Protein AF-A4IS99-F1 (afdb_monomer_lite)

Radius of gyration: 14.91 Å; chains: 1; bounding box: 39×29×36 Å

Sequence (91 aa):
MQIKNLSFDELPSGVREVADRALAERKVRNVFRVTELDFGDGRVYYEISAISDSFIFELSVSELGVEHVNRIGVDTVRDAIKAHPERFGLE

Organism: Geobacillus thermodenitrificans (strain NG80-2) (NCBI:txid420246)

Foldseek 3Di:
DDKDWDDLVPDDPLQNVQVVVVCVVVQWPDWDTWMWDDPVPPDIWIWIFTDDPFWTWTWITDSVHTDDIDIDTPVNVVVCCVVCVVVVVHD

Secondary structure (DSSP, 8-state):
-EEEEE-GGGS-HHHHHHHHHHHHHTT--EEEEEEEEE-SSS-EEEEEEEE-SSEEEEEEEETTEEEEEEEEEHHHHHHHHHH-GGGGT--

pLDDT: mean 95.83, std 4.16, range [67.88, 98.44]

Structure (mmCIF, N/CA/C/O backbone):
data_AF-A4IS99-F1
#
_entry.id   AF-A4IS99-F1
#
loop_
_atom_site.group_PDB
_atom_site.id
_atom_site.type_symbol
_atom_site.label_atom_id
_atom_site.label_alt_id
_atom_site.label_comp_id
_atom_site.label_asym_id
_atom_site.label_entity_id
_atom_site.label_seq_id
_atom_site.pdbx_PDB_ins_code
_atom_site.Cartn_x
_atom_site.Cartn_y
_atom_site.Cartn_z
_atom_site.occupancy
_atom_site.B_iso_or_equiv
_atom_site.auth_seq_id
_atom_site.auth_comp_id
_atom_site.auth_asym_id
_atom_site.auth_atom_id
_atom_site.pdbx_PDB_model_num
ATOM 1 N N . MET A 1 1 ? 1.664 18.385 11.068 1.00 83.19 1 MET A N 1
ATOM 2 C CA . MET A 1 1 ? 1.867 17.133 10.324 1.00 83.19 1 MET A CA 1
ATOM 3 C C . MET A 1 1 ? 3.090 16.416 10.860 1.00 83.19 1 MET A C 1
ATOM 5 O O . MET A 1 1 ? 4.185 16.969 10.794 1.00 83.19 1 MET A O 1
ATOM 9 N N . GLN A 1 2 ? 2.886 15.232 11.423 1.00 91.56 2 GLN A N 1
ATOM 10 C CA . GLN A 1 2 ? 3.944 14.296 11.784 1.00 91.56 2 GLN A CA 1
ATOM 11 C C . GLN A 1 2 ? 3.870 13.089 10.851 1.00 91.56 2 GLN A C 1
ATOM 13 O O . GLN A 1 2 ? 2.787 12.674 10.449 1.00 91.56 2 GLN A O 1
ATOM 18 N N . ILE A 1 3 ? 5.040 12.576 10.475 1.00 95.56 3 ILE A N 1
ATOM 19 C CA . ILE A 1 3 ? 5.183 11.432 9.579 1.00 95.56 3 ILE A CA 1
ATOM 20 C C . ILE A 1 3 ? 6.045 10.408 10.297 1.00 95.56 3 ILE A C 1
ATOM 22 O O . ILE A 1 3 ? 7.163 10.727 10.715 1.00 95.56 3 ILE A O 1
ATOM 26 N N . LYS A 1 4 ? 5.538 9.187 10.431 1.00 96.75 4 LYS A N 1
ATOM 27 C CA . LYS A 1 4 ? 6.246 8.097 11.101 1.00 96.75 4 LYS A CA 1
ATOM 28 C C . LYS A 1 4 ? 6.177 6.832 10.258 1.00 96.75 4 LYS A C 1
ATOM 30 O O . LYS A 1 4 ? 5.110 6.452 9.800 1.00 96.75 4 LYS A O 1
ATOM 35 N N . ASN A 1 5 ? 7.308 6.150 10.098 1.00 97.38 5 ASN A N 1
ATOM 36 C CA . ASN A 1 5 ? 7.317 4.794 9.553 1.00 97.38 5 ASN A CA 1
ATOM 37 C C . ASN A 1 5 ? 6.966 3.793 10.652 1.00 97.38 5 ASN A C 1
ATOM 39 O O . ASN A 1 5 ? 7.456 3.909 11.778 1.00 97.38 5 ASN A O 1
ATOM 43 N N . LEU A 1 6 ? 6.159 2.802 10.302 1.00 96.69 6 LEU A N 1
ATOM 44 C CA . LEU A 1 6 ? 5.780 1.709 11.187 1.00 96.69 6 LEU A CA 1
ATOM 45 C C . LEU A 1 6 ? 5.830 0.372 10.445 1.00 96.69 6 LEU A C 1
ATOM 47 O O . LEU A 1 6 ? 5.842 0.315 9.214 1.00 96.69 6 LEU A O 1
ATOM 51 N N . SER A 1 7 ? 5.867 -0.710 11.211 1.00 96.25 7 SER A N 1
ATOM 52 C CA . SER A 1 7 ? 5.552 -2.044 10.720 1.00 96.25 7 SER A CA 1
ATOM 53 C C . SER A 1 7 ? 4.065 -2.143 10.396 1.00 96.25 7 SER A C 1
ATOM 55 O O . SER A 1 7 ? 3.225 -1.532 11.051 1.00 96.25 7 SER A O 1
ATOM 57 N N . PHE A 1 8 ? 3.714 -2.984 9.428 1.00 96.75 8 PHE A N 1
ATOM 58 C CA . PHE A 1 8 ? 2.317 -3.274 9.111 1.00 96.75 8 PHE A CA 1
ATOM 59 C C . PHE A 1 8 ? 1.543 -3.846 10.315 1.00 96.75 8 PHE A C 1
ATOM 61 O O . PHE A 1 8 ? 0.338 -3.628 10.439 1.00 96.75 8 PHE A O 1
ATOM 68 N N . ASP A 1 9 ? 2.230 -4.529 11.235 1.00 96.44 9 ASP A N 1
ATOM 69 C CA . ASP A 1 9 ? 1.644 -5.100 12.458 1.00 96.44 9 ASP A CA 1
ATOM 70 C C . ASP A 1 9 ? 1.384 -4.072 13.567 1.00 96.44 9 ASP A C 1
ATOM 72 O O . ASP A 1 9 ? 0.700 -4.380 14.537 1.00 96.44 9 ASP A O 1
ATOM 76 N N . GLU A 1 10 ? 1.890 -2.846 13.421 1.00 97.50 10 GLU A N 1
ATOM 77 C CA . GLU A 1 10 ? 1.632 -1.741 14.352 1.00 97.50 10 GLU A CA 1
ATOM 78 C C . GLU A 1 10 ? 0.385 -0.926 13.970 1.00 97.50 10 GLU A C 1
ATOM 80 O O . GLU A 1 10 ? 0.062 0.052 14.643 1.00 97.50 10 GLU A O 1
ATOM 85 N N . LEU A 1 11 ? -0.322 -1.303 12.896 1.00 97.44 11 LEU A N 1
ATOM 86 C CA . LEU A 1 11 ? -1.559 -0.634 12.501 1.00 97.44 11 LEU A CA 1
ATOM 87 C C . LEU A 1 11 ? -2.657 -0.805 13.568 1.00 97.44 11 LEU A C 1
ATOM 89 O O . LEU A 1 11 ? -2.829 -1.908 14.096 1.00 97.44 11 LEU A O 1
ATOM 93 N N . PRO A 1 12 ? -3.469 0.239 13.831 1.00 97.12 12 PRO A N 1
ATOM 94 C CA . PRO A 1 12 ? -4.688 0.096 14.622 1.00 97.12 12 PRO A CA 1
ATOM 95 C C . PRO A 1 12 ? -5.601 -0.983 14.033 1.00 97.12 12 PRO A C 1
ATOM 97 O O . PRO A 1 12 ? -5.696 -1.109 12.813 1.00 97.12 12 PRO A O 1
ATOM 100 N N . SER A 1 13 ? -6.303 -1.745 14.877 1.00 96.69 13 SER A N 1
ATOM 101 C CA . SER A 1 13 ? -7.079 -2.916 14.436 1.00 96.69 13 SER A CA 1
ATOM 102 C C . SER A 1 13 ? -8.105 -2.591 13.344 1.00 96.69 13 SER A C 1
ATOM 104 O O . SER A 1 13 ? -8.171 -3.307 12.349 1.00 96.69 13 SER A O 1
ATOM 106 N N . GLY A 1 14 ? -8.847 -1.485 13.476 1.00 96.50 14 GLY A N 1
ATOM 107 C CA . GLY A 1 14 ? -9.824 -1.054 12.468 1.00 96.50 14 GLY A CA 1
ATOM 108 C C . GLY A 1 14 ? -9.179 -0.739 11.116 1.00 96.50 14 GLY A C 1
ATOM 109 O O . GLY A 1 14 ? -9.654 -1.178 10.070 1.00 96.50 14 GLY A O 1
ATOM 110 N N . VAL A 1 15 ? -8.038 -0.048 11.130 1.00 97.62 15 VAL A N 1
ATOM 111 C CA . VAL A 1 15 ? -7.254 0.238 9.918 1.00 97.62 15 VAL A CA 1
ATOM 112 C C . VAL A 1 15 ? -6.672 -1.047 9.332 1.00 97.62 15 VAL A C 1
ATOM 114 O O . VAL A 1 15 ? -6.684 -1.233 8.114 1.00 97.62 15 VAL A O 1
ATOM 117 N N . ARG A 1 16 ? -6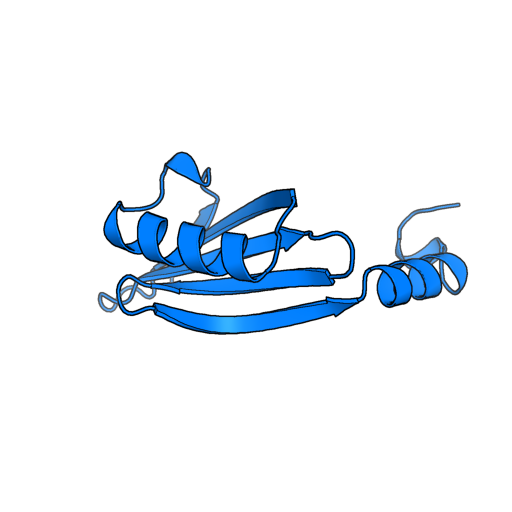.186 -1.954 10.187 1.00 98.06 16 ARG A N 1
ATOM 118 C CA . ARG A 1 16 ? -5.597 -3.232 9.782 1.00 98.06 16 ARG A CA 1
ATOM 119 C C . ARG A 1 16 ? -6.604 -4.094 9.028 1.00 98.06 16 ARG A C 1
ATOM 121 O O . ARG A 1 16 ? -6.262 -4.606 7.968 1.00 98.06 16 ARG A O 1
ATOM 128 N N . GLU A 1 17 ? -7.844 -4.189 9.500 1.00 98.06 17 GLU A N 1
ATOM 129 C CA . GLU A 1 17 ? -8.909 -4.930 8.810 1.00 98.06 17 GLU A CA 1
ATOM 130 C C . GLU A 1 17 ? -9.207 -4.363 7.413 1.00 98.06 17 GLU A C 1
ATOM 132 O O . GLU A 1 17 ? -9.335 -5.111 6.436 1.00 98.06 17 GLU A O 1
ATOM 137 N N . VAL A 1 18 ? -9.288 -3.033 7.296 1.00 98.19 18 VAL A N 1
ATOM 138 C CA . VAL A 1 18 ? -9.492 -2.357 6.006 1.00 98.19 18 VAL A CA 1
ATOM 139 C C . VAL A 1 18 ? -8.319 -2.628 5.066 1.00 98.19 18 VAL A C 1
ATOM 141 O O . VAL A 1 18 ? -8.534 -2.960 3.894 1.00 98.19 18 VAL A O 1
ATOM 144 N N . ALA A 1 19 ? -7.093 -2.512 5.576 1.00 97.94 19 ALA A N 1
ATOM 145 C CA . ALA A 1 19 ? -5.879 -2.770 4.821 1.00 97.94 19 ALA A CA 1
ATOM 146 C C . ALA A 1 19 ? -5.817 -4.226 4.344 1.00 97.94 19 ALA A C 1
ATOM 148 O O . ALA A 1 19 ? -5.660 -4.455 3.148 1.00 97.94 19 ALA A O 1
ATOM 149 N N . ASP A 1 20 ? -6.017 -5.207 5.225 1.00 98.31 20 ASP A N 1
ATOM 150 C CA . ASP A 1 20 ? -5.962 -6.632 4.882 1.00 98.31 20 ASP A CA 1
ATOM 151 C C . ASP A 1 20 ? -6.959 -6.986 3.768 1.00 98.31 20 ASP A C 1
ATOM 153 O O . ASP A 1 20 ? -6.588 -7.634 2.783 1.00 98.31 20 ASP A O 1
ATOM 157 N N . ARG A 1 21 ? -8.200 -6.483 3.846 1.00 98.25 21 ARG A N 1
ATOM 158 C CA . ARG A 1 21 ? -9.194 -6.658 2.773 1.00 98.25 21 ARG A CA 1
ATOM 159 C C . ARG A 1 21 ? -8.715 -6.045 1.455 1.00 98.25 21 ARG A C 1
ATOM 161 O O . ARG A 1 21 ? -8.757 -6.705 0.416 1.00 98.25 21 ARG A O 1
ATOM 168 N N . ALA A 1 22 ? -8.229 -4.805 1.490 1.00 97.75 22 ALA A N 1
ATOM 169 C CA . ALA A 1 22 ? -7.770 -4.103 0.296 1.00 97.75 22 ALA A CA 1
ATOM 170 C C . ALA A 1 22 ? -6.557 -4.784 -0.363 1.00 97.75 22 ALA A C 1
ATOM 172 O O . ALA A 1 22 ? -6.487 -4.874 -1.595 1.00 97.75 22 ALA A O 1
ATOM 173 N N . LEU A 1 23 ? -5.611 -5.274 0.442 1.00 97.81 23 LEU A N 1
ATOM 174 C CA . LEU A 1 23 ? -4.423 -5.994 -0.014 1.00 97.81 23 LEU A CA 1
ATOM 175 C C . LEU A 1 23 ? -4.797 -7.360 -0.611 1.00 97.81 23 LEU A C 1
ATOM 177 O O . LEU A 1 23 ? -4.278 -7.721 -1.672 1.00 97.81 23 LEU A O 1
ATOM 181 N N . ALA A 1 24 ? -5.743 -8.080 0.003 1.00 98.00 24 ALA A N 1
ATOM 182 C CA . ALA A 1 24 ? -6.243 -9.360 -0.497 1.00 98.00 24 ALA A CA 1
ATOM 183 C C . ALA A 1 24 ? -6.949 -9.223 -1.858 1.00 98.00 24 ALA A C 1
ATOM 185 O O . ALA A 1 24 ? -6.626 -9.958 -2.794 1.00 98.00 24 ALA A O 1
ATOM 186 N N . GLU A 1 25 ? -7.843 -8.239 -2.016 1.00 97.12 25 GLU A N 1
ATOM 187 C CA . GLU A 1 25 ? -8.512 -7.930 -3.295 1.00 97.12 25 GLU A CA 1
ATOM 188 C C . GLU A 1 25 ? -7.513 -7.673 -4.432 1.00 97.12 25 GLU A C 1
ATOM 190 O O . GLU A 1 25 ? -7.748 -8.030 -5.589 1.00 97.12 25 GLU A O 1
ATOM 195 N N . ARG A 1 26 ? -6.375 -7.059 -4.096 1.00 96.69 26 ARG A N 1
ATOM 196 C CA . ARG A 1 26 ? -5.310 -6.690 -5.038 1.00 96.69 26 ARG A CA 1
ATOM 197 C C . ARG A 1 26 ? -4.258 -7.782 -5.215 1.00 96.69 26 ARG A C 1
ATOM 199 O O . ARG A 1 26 ? -3.317 -7.578 -5.981 1.00 96.69 26 ARG A O 1
ATOM 206 N N . LYS A 1 27 ? -4.417 -8.932 -4.547 1.00 97.12 27 LYS A N 1
ATOM 207 C CA . LYS A 1 27 ? -3.470 -10.059 -4.576 1.00 97.12 27 LYS A CA 1
ATOM 208 C C . LYS A 1 27 ? -2.041 -9.602 -4.263 1.00 97.12 27 LYS A C 1
ATOM 210 O O . LYS A 1 27 ? -1.086 -9.977 -4.948 1.00 97.12 27 LYS A O 1
ATOM 215 N N . VAL A 1 28 ? -1.910 -8.728 -3.267 1.00 97.50 28 VAL A N 1
ATOM 216 C CA . VAL A 1 28 ? -0.607 -8.247 -2.810 1.00 97.50 28 VAL A CA 1
ATOM 217 C C . VAL A 1 28 ? 0.211 -9.424 -2.294 1.00 97.50 28 VAL A C 1
ATOM 219 O O . VAL A 1 28 ? -0.285 -10.275 -1.561 1.00 97.50 28 VAL A O 1
ATOM 222 N N . ARG A 1 29 ? 1.483 -9.457 -2.691 1.00 96.56 29 ARG A N 1
ATOM 223 C CA . ARG A 1 29 ? 2.465 -10.440 -2.232 1.00 96.56 29 ARG A CA 1
ATOM 224 C C . ARG A 1 29 ? 3.317 -9.917 -1.089 1.00 96.56 29 ARG A C 1
ATOM 226 O O . ARG A 1 29 ? 3.740 -10.703 -0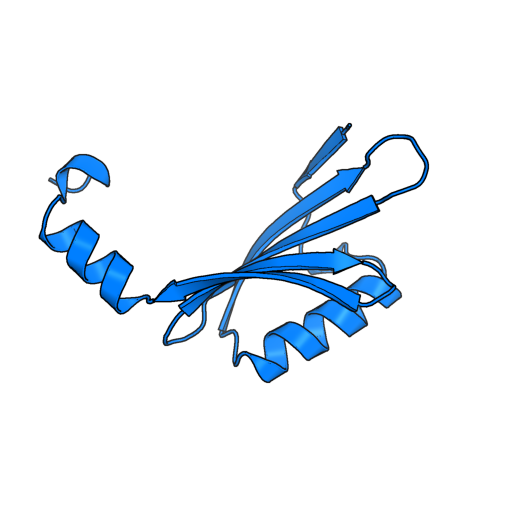.252 1.00 96.56 29 ARG A O 1
ATOM 233 N N . ASN A 1 30 ? 3.610 -8.618 -1.085 1.00 97.25 30 ASN A N 1
ATOM 234 C CA . ASN A 1 30 ? 4.457 -8.021 -0.063 1.00 97.25 30 ASN A CA 1
ATOM 235 C C . ASN A 1 30 ? 4.071 -6.564 0.218 1.00 97.25 30 ASN A C 1
ATOM 237 O O . ASN A 1 30 ? 3.783 -5.807 -0.711 1.00 97.25 30 ASN A O 1
ATOM 241 N N . VAL A 1 31 ? 4.121 -6.179 1.491 1.00 98.00 31 VAL A N 1
ATOM 242 C CA . VAL A 1 31 ? 4.051 -4.793 1.963 1.00 98.00 31 VAL A CA 1
ATOM 243 C C . VAL A 1 31 ? 5.463 -4.389 2.355 1.00 98.00 31 VAL A C 1
ATOM 245 O O . VAL A 1 31 ? 6.093 -5.058 3.166 1.00 98.00 31 VAL A O 1
ATOM 248 N N . PHE A 1 32 ? 5.978 -3.312 1.770 1.00 96.44 32 PHE A N 1
ATOM 249 C CA . PHE A 1 32 ? 7.375 -2.912 1.972 1.00 96.44 32 PHE A CA 1
ATOM 250 C C . PHE A 1 32 ? 7.531 -1.549 2.649 1.00 96.44 32 PHE A C 1
ATOM 252 O O . PHE A 1 32 ? 8.636 -1.201 3.059 1.00 96.44 32 PHE A O 1
ATOM 259 N N . ARG A 1 33 ? 6.448 -0.777 2.789 1.00 97.88 33 ARG A N 1
ATOM 260 C CA . ARG A 1 33 ? 6.445 0.464 3.568 1.00 97.88 33 ARG A CA 1
ATOM 261 C C . ARG A 1 33 ? 5.060 0.730 4.134 1.00 97.88 33 ARG A C 1
ATOM 263 O O . ARG A 1 33 ? 4.070 0.584 3.419 1.00 97.88 33 ARG A O 1
ATOM 270 N N . VAL A 1 34 ? 5.022 1.166 5.387 1.00 98.38 34 VAL A N 1
ATOM 271 C CA . VAL A 1 34 ? 3.832 1.732 6.018 1.00 98.38 34 VAL A CA 1
ATOM 272 C C . VAL A 1 34 ? 4.229 3.029 6.704 1.00 98.38 34 VAL A C 1
ATOM 274 O O . VAL A 1 34 ? 5.231 3.080 7.423 1.00 98.38 34 VAL A O 1
ATOM 277 N N . THR A 1 35 ? 3.449 4.072 6.463 1.00 98.00 35 THR A N 1
ATOM 278 C CA . THR A 1 35 ? 3.694 5.406 6.995 1.00 98.00 35 THR A CA 1
ATOM 279 C C . THR A 1 35 ? 2.410 5.955 7.603 1.00 98.00 35 THR A C 1
ATOM 281 O O . THR A 1 35 ? 1.380 6.002 6.942 1.00 98.00 35 THR A O 1
ATOM 284 N N . GLU A 1 36 ? 2.470 6.369 8.862 1.00 97.81 36 GLU A N 1
ATOM 285 C CA . GLU A 1 36 ? 1.410 7.106 9.542 1.00 97.81 36 GLU A CA 1
ATOM 286 C C . GLU A 1 36 ? 1.587 8.597 9.267 1.00 97.81 36 GLU A C 1
ATOM 288 O O . GLU A 1 36 ? 2.684 9.149 9.420 1.00 97.81 36 GLU A O 1
ATOM 293 N N . LEU A 1 37 ? 0.494 9.230 8.858 1.00 96.69 37 LEU A N 1
ATOM 294 C CA . LEU A 1 37 ? 0.371 10.650 8.579 1.00 96.69 37 LEU A CA 1
ATOM 295 C C . LEU A 1 37 ? -0.619 11.254 9.576 1.00 96.69 37 LEU A C 1
ATOM 297 O O . LEU A 1 37 ? -1.831 11.190 9.367 1.00 96.69 37 LEU A O 1
ATOM 301 N N . ASP A 1 38 ? -0.107 11.854 10.647 1.00 95.06 38 ASP A N 1
ATOM 302 C CA . ASP A 1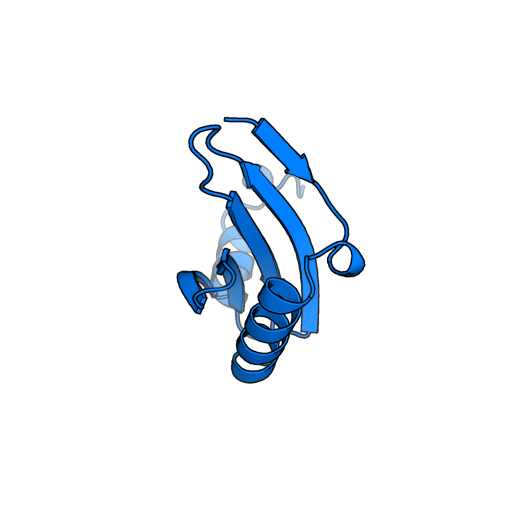 38 ? -0.917 12.610 11.606 1.00 95.06 38 ASP A CA 1
ATOM 303 C C . ASP A 1 38 ? -0.920 14.090 11.211 1.00 95.06 38 ASP A C 1
ATOM 305 O O . ASP A 1 38 ? 0.115 14.772 11.217 1.00 95.06 38 ASP A O 1
ATOM 309 N N . PHE A 1 39 ? -2.090 14.614 10.855 1.00 92.81 39 PHE A N 1
ATOM 310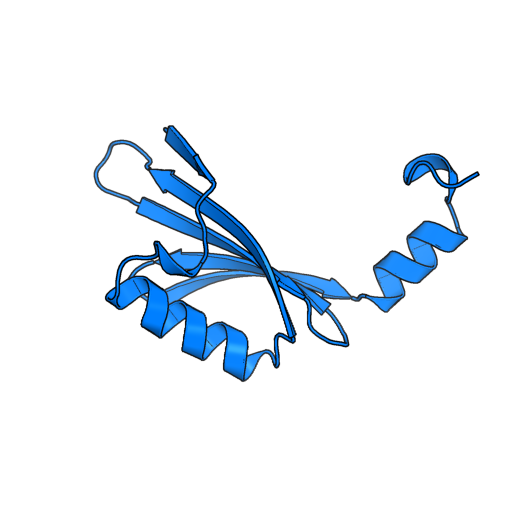 C CA . PHE A 1 39 ? -2.240 15.994 10.403 1.00 92.81 39 PHE A CA 1
ATOM 311 C C . PHE A 1 39 ? -2.251 17.006 11.560 1.00 92.81 39 PHE A C 1
ATOM 313 O O . PHE A 1 39 ? -1.978 18.188 11.327 1.00 92.81 39 PHE A O 1
ATOM 320 N N . GLY A 1 40 ? -2.440 16.558 12.804 1.00 91.50 40 GLY A N 1
ATOM 321 C CA . GLY A 1 40 ? -2.501 17.392 14.007 1.00 91.50 40 GLY A CA 1
ATOM 322 C C . GLY A 1 40 ? -3.871 18.025 14.268 1.00 91.50 40 GLY A C 1
ATOM 323 O O . GLY A 1 40 ? -4.011 18.818 15.194 1.00 91.50 40 GLY A O 1
ATOM 324 N N . ASP A 1 41 ? -4.879 17.685 13.463 1.00 92.75 41 ASP A N 1
ATOM 325 C CA . ASP A 1 41 ? -6.275 18.120 13.602 1.00 92.75 41 ASP A CA 1
ATOM 326 C C . ASP A 1 41 ? -7.225 16.953 13.930 1.00 92.75 41 ASP A C 1
ATOM 328 O O . ASP A 1 41 ? -8.440 17.058 13.767 1.00 92.75 41 ASP A O 1
ATOM 332 N N . GLY A 1 42 ? -6.659 15.835 14.397 1.00 87.94 42 GLY A N 1
ATOM 333 C CA . GLY A 1 42 ? -7.373 14.594 14.694 1.00 87.94 42 GLY A CA 1
ATOM 334 C C . GLY A 1 42 ? -7.499 13.645 13.502 1.00 87.94 42 GLY A C 1
ATOM 335 O O . GLY A 1 42 ? -7.927 12.508 13.692 1.00 87.94 42 GLY A O 1
ATOM 336 N N . ARG A 1 43 ? -7.113 14.061 12.287 1.00 91.12 43 ARG A N 1
ATOM 337 C CA . ARG A 1 43 ? -7.050 13.161 11.130 1.00 91.12 43 ARG A CA 1
ATOM 338 C C . ARG A 1 43 ? -5.720 12.420 11.096 1.00 91.12 43 ARG A C 1
ATOM 340 O O . ARG A 1 43 ? -4.656 13.042 11.070 1.00 91.12 43 ARG A O 1
ATOM 347 N N . VAL A 1 44 ? -5.813 11.097 11.018 1.00 95.00 44 VAL A N 1
ATOM 348 C CA . VAL A 1 44 ? -4.676 10.193 10.856 1.00 95.00 44 VAL A CA 1
ATOM 349 C C . VAL A 1 44 ? -4.942 9.281 9.665 1.00 95.00 44 VAL A C 1
ATOM 351 O O . VAL A 1 44 ? -6.007 8.670 9.572 1.00 95.00 44 VAL A O 1
ATOM 354 N N . TYR A 1 45 ? -3.969 9.196 8.761 1.00 96.00 45 TYR A N 1
ATOM 355 C CA . TYR A 1 45 ? -4.001 8.304 7.604 1.00 96.00 45 TYR A CA 1
ATOM 356 C C . TYR A 1 45 ? -2.786 7.397 7.585 1.00 96.00 45 TYR A C 1
ATOM 358 O O . TYR A 1 45 ? -1.722 7.752 8.086 1.00 96.00 45 TYR A O 1
ATOM 366 N N . TYR A 1 46 ? -2.937 6.245 6.947 1.00 98.06 46 TYR A N 1
ATOM 367 C CA . TYR A 1 46 ? -1.873 5.273 6.781 1.00 98.06 46 TYR A CA 1
ATOM 368 C C . TYR A 1 46 ? -1.606 5.066 5.298 1.00 98.06 46 TYR A C 1
ATOM 370 O O . TYR A 1 46 ? -2.463 4.578 4.563 1.00 98.06 46 TYR A O 1
ATOM 378 N N . GLU A 1 47 ? -0.413 5.443 4.856 1.00 98.19 47 GLU A N 1
ATOM 379 C CA . GLU A 1 47 ? 0.070 5.138 3.518 1.00 98.19 47 GLU A CA 1
ATOM 380 C C . GLU A 1 47 ? 0.759 3.777 3.513 1.00 98.19 47 GLU A C 1
ATOM 382 O O . GLU A 1 47 ? 1.736 3.554 4.226 1.00 98.19 47 GLU A O 1
ATOM 387 N N . ILE A 1 48 ? 0.252 2.859 2.696 1.00 98.44 48 ILE A N 1
ATOM 388 C CA . ILE A 1 48 ? 0.763 1.497 2.559 1.00 98.44 48 ILE A CA 1
ATOM 389 C C . ILE A 1 48 ? 1.309 1.334 1.148 1.00 98.44 48 ILE A C 1
ATOM 391 O O . ILE A 1 48 ? 0.557 1.364 0.171 1.00 98.44 48 ILE A O 1
ATOM 395 N N . SER A 1 49 ? 2.618 1.121 1.034 1.00 98.31 49 SER A N 1
ATOM 396 C CA . SER A 1 49 ? 3.259 0.761 -0.228 1.00 98.31 49 SER A CA 1
ATOM 397 C C . SER A 1 49 ? 3.461 -0.751 -0.307 1.00 98.31 49 SER A C 1
ATOM 399 O O . SER A 1 49 ? 4.063 -1.374 0.574 1.00 98.31 49 SER A O 1
ATOM 401 N N . ALA A 1 50 ? 2.930 -1.345 -1.369 1.00 98.12 50 ALA A N 1
ATOM 402 C CA . ALA A 1 50 ? 2.820 -2.788 -1.520 1.00 98.12 50 ALA A CA 1
ATOM 403 C C . ALA A 1 50 ? 3.031 -3.225 -2.971 1.00 98.12 50 ALA A C 1
ATOM 405 O O . ALA A 1 50 ? 2.942 -2.423 -3.894 1.00 98.12 50 ALA A O 1
ATOM 406 N N . ILE A 1 51 ? 3.317 -4.503 -3.196 1.00 98.12 51 ILE A N 1
ATOM 407 C CA . ILE A 1 51 ? 3.555 -5.057 -4.532 1.00 98.12 51 ILE A CA 1
ATOM 408 C C . ILE A 1 51 ? 2.781 -6.360 -4.734 1.00 98.12 51 ILE A C 1
ATOM 410 O O . ILE A 1 51 ? 2.712 -7.219 -3.855 1.00 98.12 51 ILE A O 1
ATOM 414 N N . SER A 1 52 ? 2.194 -6.495 -5.917 1.00 97.94 52 SER A N 1
ATOM 415 C CA . SER A 1 52 ? 1.632 -7.726 -6.482 1.00 97.94 52 SER A CA 1
ATOM 416 C C . SER A 1 52 ? 2.475 -8.165 -7.683 1.00 97.94 52 SER A C 1
ATOM 418 O O . SER A 1 52 ? 3.437 -7.495 -8.049 1.00 97.94 52 SER A O 1
ATOM 420 N N . ASP A 1 53 ? 2.085 -9.244 -8.358 1.00 96.62 53 ASP A N 1
ATOM 421 C CA . ASP A 1 53 ? 2.756 -9.673 -9.595 1.00 96.62 53 ASP A CA 1
ATOM 422 C C . ASP A 1 53 ? 2.762 -8.627 -10.704 1.00 96.62 53 ASP A C 1
ATOM 424 O O . ASP A 1 53 ? 3.695 -8.564 -11.500 1.00 96.62 53 ASP A O 1
ATOM 428 N N . SER A 1 54 ? 1.702 -7.824 -10.774 1.00 97.38 54 SER A N 1
ATOM 429 C CA . SER A 1 54 ? 1.470 -6.933 -11.910 1.00 97.38 54 SER A CA 1
ATOM 430 C C . SER A 1 54 ? 1.632 -5.463 -11.557 1.00 97.38 54 SER A C 1
ATOM 432 O O . SER A 1 54 ? 1.874 -4.656 -12.451 1.00 97.38 54 SER A O 1
AT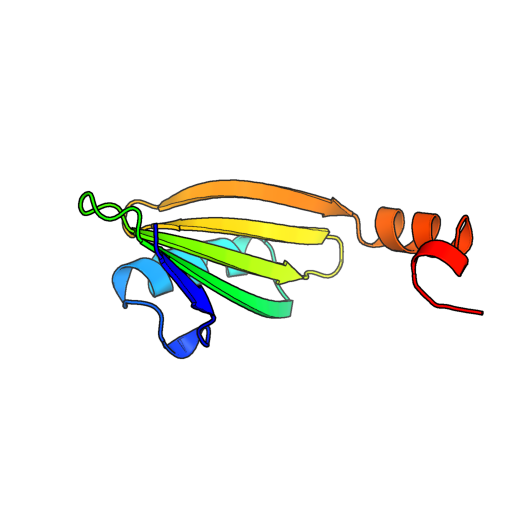OM 434 N N . PHE A 1 55 ? 1.504 -5.095 -10.281 1.00 98.25 55 PHE A N 1
ATOM 435 C CA . PHE A 1 55 ? 1.470 -3.697 -9.855 1.00 98.25 55 PHE A CA 1
ATOM 436 C C . PHE A 1 55 ? 2.219 -3.457 -8.551 1.00 98.25 55 PHE A C 1
ATOM 438 O O . PHE A 1 55 ? 2.101 -4.246 -7.611 1.00 98.25 55 PHE A O 1
ATOM 445 N N . ILE A 1 56 ? 2.892 -2.311 -8.488 1.00 98.06 56 ILE A N 1
ATOM 446 C CA . ILE A 1 56 ? 3.275 -1.642 -7.246 1.00 98.06 56 ILE A CA 1
ATOM 447 C C . ILE A 1 56 ? 2.143 -0.676 -6.891 1.00 98.06 56 ILE A C 1
ATOM 449 O O . ILE A 1 56 ? 1.667 0.061 -7.755 1.00 98.06 56 ILE A O 1
ATOM 453 N N . PHE A 1 57 ? 1.707 -0.704 -5.640 1.00 98.19 57 PHE A N 1
ATOM 454 C CA . PHE A 1 57 ? 0.609 0.078 -5.092 1.00 98.19 57 PHE A CA 1
ATOM 455 C C . PHE A 1 57 ? 1.105 1.048 -4.028 1.00 98.19 57 PHE A C 1
ATOM 457 O O . PHE A 1 57 ? 2.018 0.730 -3.267 1.00 98.19 57 PHE A O 1
ATOM 464 N N . GLU A 1 58 ? 0.417 2.176 -3.930 1.00 98.19 58 GLU A N 1
ATOM 465 C CA . GLU A 1 58 ? 0.423 3.061 -2.772 1.00 98.19 58 GLU A CA 1
ATOM 466 C C . GLU A 1 58 ? -1.037 3.333 -2.396 1.00 98.19 58 GLU A C 1
ATOM 468 O O . GLU A 1 58 ? -1.828 3.800 -3.220 1.00 98.19 58 GLU A O 1
ATOM 473 N N . LEU A 1 59 ? -1.416 2.929 -1.186 1.00 98.06 59 LEU A N 1
ATOM 474 C CA . LEU A 1 59 ? -2.780 2.999 -0.672 1.00 98.06 59 LEU A CA 1
ATOM 475 C C . LEU A 1 59 ? -2.823 3.993 0.481 1.00 98.06 59 LEU A C 1
ATOM 477 O O . LEU A 1 59 ? -2.033 3.842 1.405 1.00 98.06 59 LEU A O 1
ATOM 481 N N . SER A 1 60 ? -3.768 4.927 0.478 1.00 97.75 60 SER A N 1
ATOM 482 C CA . SER A 1 60 ? -4.079 5.743 1.658 1.00 97.75 60 SER A CA 1
ATOM 483 C C . SER A 1 60 ? -5.294 5.143 2.357 1.00 97.75 60 SER A C 1
ATOM 485 O O . SER A 1 60 ? -6.363 5.019 1.753 1.00 97.75 60 SER A O 1
ATOM 487 N N . VAL A 1 61 ? -5.118 4.731 3.610 1.00 97.81 61 VAL A N 1
ATOM 488 C CA . VAL A 1 61 ? -6.101 3.961 4.378 1.00 97.81 61 VAL A CA 1
ATOM 489 C C . VAL A 1 61 ? -6.403 4.653 5.704 1.00 97.81 61 VAL A C 1
ATOM 491 O O . VAL A 1 61 ? -5.504 5.156 6.376 1.00 97.81 61 VAL A O 1
ATOM 494 N N . SER A 1 62 ? -7.675 4.650 6.088 1.00 96.12 62 SER A N 1
ATOM 495 C CA . SER A 1 62 ? -8.171 5.026 7.413 1.00 96.12 62 SER A CA 1
ATOM 496 C C . SER A 1 62 ? -9.154 3.962 7.915 1.00 96.12 62 SER A C 1
ATOM 498 O O . SER A 1 62 ? -9.464 3.000 7.208 1.00 96.12 62 SER A O 1
ATOM 500 N N . GLU A 1 63 ? -9.686 4.126 9.127 1.00 94.69 63 GLU A N 1
ATOM 501 C CA . GLU A 1 63 ? -10.741 3.237 9.640 1.00 94.69 63 GLU A CA 1
ATOM 502 C C . GLU A 1 63 ? -12.030 3.298 8.803 1.00 94.69 63 GLU A C 1
ATOM 504 O O . GLU A 1 63 ? -12.825 2.361 8.813 1.00 94.69 63 GLU A O 1
ATOM 509 N N . LEU A 1 64 ? -12.235 4.382 8.047 1.00 95.12 64 LEU A N 1
ATOM 510 C CA . LEU A 1 64 ? -13.409 4.561 7.191 1.00 95.12 64 LEU A CA 1
ATOM 511 C C . LEU A 1 64 ? -13.294 3.795 5.867 1.00 95.12 64 LEU A C 1
ATOM 513 O O . LEU A 1 64 ? -14.309 3.531 5.220 1.00 95.12 64 LEU A O 1
ATOM 517 N N . GLY A 1 65 ? -12.078 3.436 5.449 1.00 96.69 65 GLY A N 1
ATOM 518 C CA . GLY A 1 65 ? -11.851 2.751 4.187 1.00 96.69 65 GLY A CA 1
ATOM 519 C C . GLY A 1 65 ? -10.530 3.104 3.512 1.00 96.69 65 GLY A C 1
ATOM 520 O O . GLY A 1 65 ? -9.620 3.687 4.096 1.00 96.69 65 GLY A O 1
ATOM 521 N N . VAL A 1 66 ? -10.443 2.722 2.239 1.00 97.38 66 VAL A N 1
ATOM 522 C CA . VAL A 1 66 ? -9.355 3.130 1.347 1.00 97.38 66 VAL A CA 1
ATOM 523 C C . VAL A 1 66 ? -9.787 4.399 0.627 1.00 97.38 66 VAL A C 1
ATOM 525 O O . VAL A 1 66 ? -10.780 4.381 -0.097 1.00 97.38 66 VAL A O 1
ATOM 528 N N . GLU A 1 67 ? -9.037 5.478 0.803 1.00 95.56 67 GLU A N 1
ATOM 529 C CA . GLU A 1 67 ? -9.368 6.783 0.220 1.00 95.56 67 GLU A CA 1
ATOM 530 C C . GLU A 1 67 ? -8.699 6.987 -1.133 1.00 95.56 67 GLU A C 1
ATOM 532 O O . GLU A 1 67 ? -9.321 7.456 -2.086 1.00 95.56 67 GLU A O 1
ATOM 537 N N . HIS A 1 68 ? -7.437 6.574 -1.236 1.00 96.06 68 HIS A N 1
ATOM 538 C CA . HIS A 1 68 ? -6.646 6.729 -2.447 1.00 96.06 68 HIS A CA 1
ATOM 539 C C . HIS A 1 68 ? -5.905 5.444 -2.790 1.00 96.06 68 HIS A C 1
ATOM 541 O O . HIS A 1 68 ? -5.440 4.705 -1.923 1.00 96.06 68 HIS A O 1
ATOM 547 N N . VAL A 1 69 ? -5.816 5.181 -4.093 1.00 97.38 69 VAL A N 1
ATOM 548 C CA . VAL A 1 69 ? -5.108 4.035 -4.660 1.00 97.38 69 VAL A CA 1
ATOM 549 C C . VAL A 1 69 ? -4.311 4.525 -5.856 1.00 97.38 69 VAL A C 1
ATOM 551 O O . VAL A 1 69 ? -4.862 4.717 -6.940 1.00 97.38 69 VAL A O 1
ATOM 554 N N . ASN A 1 70 ? -3.007 4.671 -5.671 1.00 97.50 70 ASN A N 1
ATOM 555 C CA . ASN A 1 70 ? -2.067 4.843 -6.766 1.00 97.50 70 ASN A CA 1
ATOM 556 C C . ASN A 1 70 ? -1.480 3.483 -7.137 1.00 97.50 70 ASN A C 1
ATOM 558 O O . ASN A 1 70 ? -1.257 2.621 -6.281 1.00 97.50 70 ASN A O 1
ATOM 562 N N . ARG A 1 71 ? -1.239 3.265 -8.431 1.00 97.25 71 ARG A N 1
ATOM 563 C CA . ARG A 1 71 ? -0.578 2.048 -8.905 1.00 97.25 71 ARG A CA 1
ATOM 564 C C . ARG A 1 71 ? 0.259 2.295 -10.144 1.00 97.25 71 ARG A C 1
ATOM 566 O O . ARG A 1 71 ? -0.125 3.077 -11.011 1.00 97.25 71 ARG A O 1
ATOM 573 N N . ILE A 1 72 ? 1.343 1.543 -10.260 1.00 97.69 72 ILE A N 1
ATOM 574 C CA . ILE A 1 72 ? 2.182 1.484 -11.455 1.00 97.69 72 ILE A CA 1
ATOM 575 C C . ILE A 1 72 ? 2.435 0.026 -11.835 1.00 97.69 72 ILE A C 1
ATOM 577 O O . ILE A 1 72 ? 2.622 -0.827 -10.967 1.00 97.69 72 ILE A O 1
ATOM 581 N N . GLY A 1 73 ? 2.388 -0.272 -13.134 1.00 98.12 73 GLY A N 1
ATOM 582 C CA . GLY A 1 73 ? 2.647 -1.615 -13.645 1.00 98.12 73 GLY A CA 1
ATOM 583 C C . GLY A 1 73 ? 4.098 -2.028 -13.405 1.00 98.12 73 GLY A C 1
ATOM 584 O O . GLY A 1 73 ? 5.014 -1.259 -13.692 1.00 98.12 73 GLY A O 1
ATOM 585 N N . VAL A 1 74 ? 4.322 -3.248 -12.919 1.00 96.69 74 VAL A N 1
ATOM 586 C CA . VAL A 1 74 ? 5.678 -3.788 -12.709 1.00 96.69 74 VAL A CA 1
ATOM 587 C C . VAL A 1 74 ? 6.447 -3.847 -14.029 1.00 96.69 74 VAL A C 1
ATOM 589 O O . VAL A 1 74 ? 7.625 -3.497 -14.064 1.00 96.69 74 VAL A O 1
ATOM 592 N N . ASP A 1 75 ? 5.784 -4.211 -15.128 1.00 97.25 75 ASP A N 1
ATOM 593 C CA . ASP A 1 75 ? 6.410 -4.206 -16.453 1.00 97.25 75 ASP A CA 1
ATOM 594 C C . ASP A 1 75 ? 6.770 -2.787 -16.910 1.00 97.25 75 ASP A C 1
ATOM 596 O O . ASP A 1 75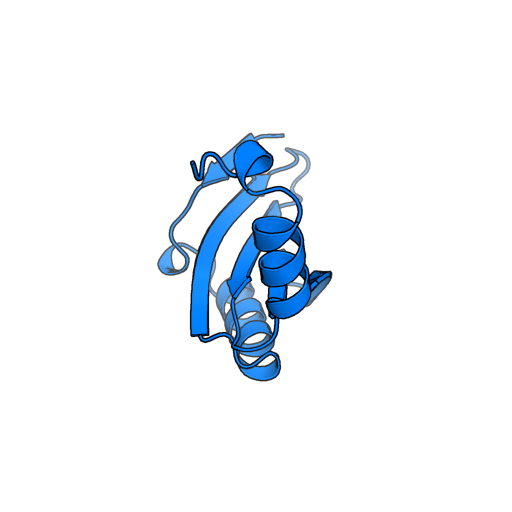 ? 7.852 -2.582 -17.444 1.00 97.25 75 ASP A O 1
ATOM 600 N N . THR A 1 76 ? 5.945 -1.781 -16.598 1.00 97.12 76 THR A N 1
ATOM 601 C CA . THR A 1 76 ? 6.277 -0.371 -16.864 1.00 97.12 76 THR A CA 1
ATOM 602 C C . THR A 1 76 ? 7.541 0.059 -16.122 1.00 97.12 76 THR A C 1
ATOM 604 O O . THR A 1 76 ? 8.402 0.720 -16.699 1.00 97.12 76 THR A O 1
ATOM 607 N N . VAL A 1 77 ? 7.685 -0.341 -14.855 1.00 94.88 77 VAL A N 1
ATOM 608 C CA . VAL A 1 77 ? 8.906 -0.080 -14.078 1.00 94.88 77 VAL A CA 1
ATOM 609 C C . VAL A 1 77 ? 10.098 -0.821 -14.683 1.00 94.88 77 VAL A C 1
ATOM 611 O O . VAL A 1 77 ? 11.162 -0.232 -14.855 1.00 94.88 77 VAL A O 1
ATOM 614 N N . ARG A 1 78 ? 9.924 -2.092 -15.061 1.00 95.38 78 ARG A N 1
ATOM 615 C CA . ARG A 1 78 ? 10.972 -2.894 -15.705 1.00 95.38 78 ARG A CA 1
ATOM 616 C C . ARG A 1 78 ? 11.448 -2.256 -17.010 1.00 95.38 78 ARG A C 1
ATOM 618 O O . ARG A 1 78 ? 12.650 -2.211 -17.256 1.00 95.38 78 ARG A O 1
ATOM 625 N N . ASP A 1 79 ? 10.529 -1.777 -17.836 1.00 97.38 79 ASP A N 1
ATOM 626 C CA . ASP A 1 79 ? 10.857 -1.144 -19.109 1.00 97.38 79 ASP A CA 1
ATOM 627 C C . ASP A 1 79 ? 11.562 0.200 -18.897 1.00 97.38 79 ASP A C 1
ATOM 629 O O . ASP A 1 79 ? 12.547 0.481 -19.578 1.00 97.38 79 ASP A O 1
ATOM 633 N N . ALA A 1 80 ? 11.149 0.981 -17.893 1.00 96.38 80 ALA A N 1
ATOM 634 C CA . ALA A 1 80 ? 11.846 2.207 -17.509 1.00 96.38 80 ALA A CA 1
ATOM 635 C C . ALA A 1 80 ? 13.283 1.938 -17.025 1.00 96.38 80 ALA A C 1
ATOM 637 O O . ALA A 1 80 ? 14.195 2.659 -17.423 1.00 96.38 80 ALA A O 1
ATOM 638 N N . ILE A 1 81 ? 13.498 0.884 -16.227 1.00 96.38 81 ILE A N 1
ATOM 639 C CA . ILE A 1 81 ? 14.838 0.465 -15.783 1.00 96.38 81 ILE A CA 1
ATOM 640 C C . ILE A 1 81 ? 15.711 0.070 -16.977 1.00 96.38 81 ILE A C 1
ATOM 642 O O . ILE A 1 81 ? 16.867 0.466 -17.044 1.00 96.38 81 ILE A O 1
ATOM 646 N N . LYS A 1 82 ? 15.175 -0.687 -17.941 1.00 95.88 82 LYS A N 1
ATOM 647 C CA . LYS A 1 82 ? 15.930 -1.075 -19.144 1.00 95.88 82 LYS A CA 1
ATOM 648 C C . LYS A 1 82 ? 16.280 0.119 -20.030 1.00 95.88 82 LYS A C 1
ATOM 650 O O . LYS A 1 82 ? 17.348 0.129 -20.629 1.00 95.88 82 LYS A O 1
ATOM 655 N N . ALA A 1 83 ? 15.362 1.074 -20.160 1.00 96.94 83 ALA A N 1
ATOM 656 C CA . ALA A 1 83 ? 15.548 2.245 -21.009 1.00 96.94 83 ALA A CA 1
ATOM 657 C C . ALA A 1 83 ? 16.499 3.281 -20.389 1.00 96.94 83 ALA A C 1
ATOM 659 O O . ALA A 1 83 ? 17.193 3.977 -21.126 1.00 96.94 83 ALA A O 1
ATOM 660 N N . HIS A 1 84 ? 16.512 3.384 -19.057 1.00 96.06 84 HIS A N 1
ATOM 661 C CA . HIS A 1 84 ? 17.252 4.401 -18.306 1.00 96.06 84 HIS A CA 1
ATOM 662 C C . HIS A 1 84 ? 17.911 3.821 -17.039 1.00 96.06 84 HIS A C 1
ATOM 664 O O . HIS A 1 84 ? 17.583 4.264 -15.931 1.00 96.06 84 HIS A O 1
ATOM 670 N N . PRO A 1 85 ? 18.796 2.814 -17.155 1.00 94.38 85 PRO A N 1
ATOM 671 C CA . PRO A 1 85 ? 19.368 2.116 -15.999 1.00 94.38 85 PRO A CA 1
ATOM 672 C C . PRO A 1 85 ? 20.143 3.056 -15.058 1.00 94.38 85 PRO A C 1
ATOM 674 O O . PRO A 1 85 ? 20.078 2.905 -13.834 1.00 94.38 85 PRO A O 1
ATOM 677 N N . GLU A 1 86 ? 20.741 4.121 -15.600 1.00 95.12 86 GLU A N 1
ATOM 678 C CA . GLU A 1 86 ? 21.474 5.147 -14.856 1.00 95.12 86 GLU A CA 1
ATOM 679 C C . GLU A 1 86 ? 20.603 5.879 -13.826 1.00 95.12 86 GLU A C 1
ATOM 681 O O . GLU A 1 86 ? 21.081 6.286 -12.767 1.00 95.12 86 GLU A O 1
ATOM 686 N N . ARG A 1 87 ? 19.295 6.011 -14.090 1.00 91.94 87 ARG A N 1
ATOM 687 C CA . ARG A 1 87 ? 18.349 6.668 -13.170 1.00 91.94 87 ARG A CA 1
ATOM 688 C C . ARG A 1 87 ? 18.020 5.825 -11.945 1.00 91.94 87 ARG A C 1
ATOM 690 O O . ARG A 1 87 ? 17.444 6.344 -10.992 1.00 91.94 87 ARG A O 1
ATOM 697 N N . PHE A 1 88 ? 18.374 4.546 -11.978 1.00 89.50 88 PHE A N 1
ATOM 698 C CA . PHE A 1 88 ? 18.128 3.593 -10.904 1.00 89.50 88 PHE A CA 1
ATOM 699 C C . PHE A 1 88 ? 19.424 3.149 -10.214 1.00 89.50 88 PHE A C 1
ATOM 701 O O . PHE A 1 88 ? 19.380 2.247 -9.382 1.00 89.50 88 PHE A O 1
ATOM 708 N N . GLY A 1 89 ? 20.565 3.777 -10.531 1.00 88.25 89 GLY A N 1
ATOM 709 C CA . GLY A 1 89 ? 21.866 3.416 -9.959 1.00 88.25 89 GLY A CA 1
ATOM 710 C C . GLY A 1 89 ? 22.346 2.027 -10.385 1.00 88.25 89 GLY A C 1
ATOM 711 O O . GLY A 1 89 ? 23.074 1.377 -9.637 1.00 88.25 89 GLY A O 1
ATOM 712 N N . LEU A 1 90 ? 21.891 1.561 -11.550 1.00 82.50 90 LEU A N 1
ATOM 713 C CA . LEU A 1 90 ? 22.303 0.304 -12.156 1.00 82.50 90 LEU A CA 1
ATOM 714 C C . LEU A 1 90 ? 23.248 0.654 -13.311 1.00 82.50 90 LEU A C 1
ATOM 716 O O . LEU A 1 90 ? 22.809 1.231 -14.303 1.00 82.50 90 LEU A O 1
ATOM 720 N N . GLU A 1 91 ? 24.537 0.362 -13.145 1.00 67.88 91 GLU A N 1
ATOM 721 C CA . GLU A 1 91 ? 25.542 0.392 -14.221 1.00 67.88 91 GLU A CA 1
ATOM 722 C C . GLU A 1 91 ? 25.757 -1.013 -14.793 1.00 67.88 91 GLU A C 1
ATOM 724 O O . GLU A 1 91 ? 25.814 -1.978 -13.991 1.00 67.88 91 GLU A O 1
#